Protein AF-A0A6J1X314-F1 (afdb_monomer_lite)

Foldseek 3Di:
DLADCQVVQQVVCVVVVHDGDDDLVVNRHHDPVPVQDPDQDPVDPSNCVSQLVVCVVVVPQKGWGAGRHRPDIDIDGDDD

Sequence (80 aa):
MHGVGYEFVVKAFETVNLKAPISVVQQQNPNPDFPTVKFPNPEELECLELSQRLAEERRAKLVLVNDPDADRLAVAEYDV

Secondary structure (DSSP, 8-state):
---S-HHHHHHHHHHTTPPPP---GGGTS--TT-TT-SS--TTSGGGGHHHHHHHHHHT-SEEEEE-TTSS-EEEEE---

Radius of gyration: 12.09 Å; chai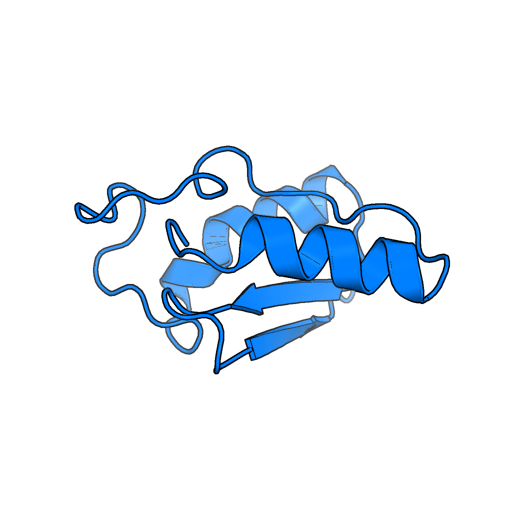ns: 1; bounding box: 32×20×34 Å

Structure (mmCIF, N/CA/C/O backbone):
data_AF-A0A6J1X314-F1
#
_entry.id   AF-A0A6J1X314-F1
#
loop_
_atom_site.group_PDB
_atom_site.id
_atom_site.type_symbol
_atom_site.label_atom_id
_atom_site.label_alt_id
_atom_site.label_comp_id
_atom_site.label_asym_id
_atom_site.label_entity_id
_atom_site.label_seq_id
_atom_site.pdbx_PDB_ins_code
_atom_site.Cartn_x
_atom_site.Cartn_y
_atom_site.Cartn_z
_atom_site.occupancy
_atom_site.B_iso_or_equiv
_atom_site.auth_seq_id
_atom_site.auth_comp_id
_atom_site.auth_asym_id
_atom_site.auth_atom_id
_atom_site.pdbx_PDB_model_num
ATOM 1 N N . MET A 1 1 ? 3.216 0.855 -4.124 1.00 93.81 1 MET A N 1
ATOM 2 C CA . MET A 1 1 ? 4.463 0.318 -4.710 1.00 93.81 1 MET A CA 1
ATOM 3 C C . MET A 1 1 ? 4.593 0.643 -6.206 1.00 93.81 1 MET A C 1
ATOM 5 O O . MET A 1 1 ? 4.975 -0.213 -6.987 1.00 93.81 1 MET A O 1
ATOM 9 N N . HIS A 1 2 ? 4.279 1.876 -6.631 1.00 97.69 2 HIS A N 1
ATOM 10 C CA . HIS A 1 2 ? 4.326 2.296 -8.047 1.00 97.69 2 HIS A CA 1
ATOM 11 C C . HIS A 1 2 ? 3.432 1.500 -9.014 1.00 97.69 2 HIS A C 1
ATOM 13 O O . HIS A 1 2 ? 3.655 1.505 -10.223 1.00 97.69 2 HIS A O 1
ATOM 19 N N . GLY A 1 3 ? 2.419 0.826 -8.470 1.00 97.00 3 GLY A N 1
ATOM 20 C CA . GLY A 1 3 ? 1.410 0.098 -9.223 1.00 97.00 3 GLY A CA 1
ATOM 21 C C . GLY A 1 3 ? 0.261 0.975 -9.701 1.00 97.00 3 GLY A C 1
ATOM 22 O O . GLY A 1 3 ? 0.230 2.183 -9.469 1.00 97.00 3 GLY A O 1
ATOM 23 N N . VAL A 1 4 ? -0.727 0.333 -10.314 1.00 97.75 4 VAL A N 1
ATOM 24 C CA . VAL A 1 4 ? -1.921 0.978 -10.879 1.00 97.75 4 VAL A CA 1
ATOM 25 C C . VAL A 1 4 ? -3.122 0.997 -9.924 1.00 97.75 4 VAL A C 1
ATOM 27 O O . VAL A 1 4 ? -4.141 1.608 -10.229 1.00 97.75 4 VAL A O 1
ATOM 30 N N . GLY A 1 5 ? -3.011 0.367 -8.750 1.00 97.19 5 GLY A N 1
ATOM 31 C CA . GLY A 1 5 ? -4.140 0.155 -7.836 1.00 97.19 5 GLY A CA 1
ATOM 32 C C . GLY A 1 5 ? -4.661 1.388 -7.088 1.00 97.19 5 GLY A C 1
ATOM 33 O O . GLY A 1 5 ? -5.809 1.378 -6.650 1.00 97.19 5 GLY A O 1
ATOM 34 N N . TYR A 1 6 ? -3.864 2.452 -6.923 1.00 97.50 6 TYR A N 1
ATOM 35 C CA . TYR A 1 6 ? -4.189 3.539 -5.983 1.00 97.50 6 TYR A CA 1
ATOM 36 C C . TYR A 1 6 ? -5.554 4.198 -6.239 1.00 97.50 6 TYR A C 1
ATOM 38 O O . TYR A 1 6 ? -6.352 4.334 -5.312 1.00 97.50 6 TYR A O 1
ATOM 46 N N . GLU A 1 7 ? -5.849 4.564 -7.490 1.00 97.25 7 GLU A N 1
ATOM 47 C CA . GLU A 1 7 ? -7.122 5.203 -7.848 1.00 97.25 7 GLU A CA 1
ATOM 48 C C . GLU A 1 7 ? -8.323 4.305 -7.508 1.00 97.25 7 GLU A C 1
ATOM 50 O O . GLU A 1 7 ? -9.345 4.776 -7.006 1.00 97.25 7 GLU A O 1
ATOM 55 N N . PHE A 1 8 ? -8.189 2.996 -7.732 1.00 97.12 8 PHE A N 1
ATOM 56 C CA . PHE A 1 8 ? -9.239 2.020 -7.455 1.00 97.12 8 PHE A CA 1
ATOM 57 C C . PHE A 1 8 ? -9.429 1.789 -5.955 1.00 97.12 8 PHE A C 1
ATOM 59 O O . PHE A 1 8 ? -10.566 1.692 -5.502 1.00 97.12 8 PHE A O 1
ATOM 66 N N . VAL A 1 9 ? -8.346 1.770 -5.172 1.00 97.00 9 VAL A N 1
ATOM 67 C CA . VAL A 1 9 ? -8.420 1.664 -3.706 1.00 97.00 9 VAL A CA 1
ATOM 68 C C . VAL A 1 9 ? -9.132 2.879 -3.107 1.00 97.00 9 VAL A C 1
ATOM 70 O O . VAL A 1 9 ? -10.011 2.709 -2.263 1.00 97.00 9 VAL A O 1
ATOM 73 N N . VAL A 1 10 ? -8.821 4.097 -3.566 1.00 97.62 10 VAL A N 1
ATOM 74 C CA . VAL A 1 10 ? -9.521 5.314 -3.114 1.00 97.62 10 VAL A CA 1
ATOM 75 C C . VAL A 1 10 ? -11.018 5.222 -3.423 1.00 97.62 10 VAL A C 1
ATOM 77 O O . VAL A 1 10 ? -11.835 5.372 -2.515 1.00 97.62 10 VAL A O 1
ATOM 80 N N . LYS A 1 11 ? -11.383 4.866 -4.663 1.00 98.19 11 LYS A N 1
ATOM 81 C CA . LYS A 1 11 ? -12.785 4.664 -5.069 1.00 98.19 11 LYS A CA 1
ATOM 82 C C . LYS A 1 11 ? -13.489 3.581 -4.251 1.00 98.19 11 LYS A C 1
ATOM 84 O O . LYS A 1 11 ? -14.663 3.735 -3.914 1.00 98.19 11 LYS A O 1
ATOM 89 N N . ALA A 1 12 ? -12.801 2.488 -3.920 1.00 97.19 12 ALA A N 1
ATOM 90 C CA . ALA A 1 12 ? -13.359 1.417 -3.102 1.00 97.19 12 ALA A CA 1
ATOM 91 C C . ALA A 1 12 ? -13.707 1.921 -1.694 1.00 97.19 12 ALA A C 1
ATOM 93 O O . ALA A 1 12 ? -14.819 1.683 -1.228 1.00 97.19 12 ALA A O 1
ATOM 94 N N . PHE A 1 13 ? -12.807 2.677 -1.054 1.00 97.69 13 PHE A N 1
ATOM 95 C CA . PHE A 1 13 ? -13.052 3.291 0.256 1.00 97.69 13 PHE A CA 1
ATOM 96 C C . PHE A 1 13 ? -14.221 4.282 0.211 1.00 97.69 13 PHE A C 1
ATOM 98 O O . PHE A 1 13 ? -15.099 4.230 1.072 1.00 97.69 13 PHE A O 1
ATOM 105 N N . GLU A 1 14 ? -14.276 5.133 -0.815 1.00 98.31 14 GLU A N 1
ATOM 106 C CA . GLU A 1 14 ? -15.384 6.072 -1.024 1.00 98.31 14 GLU A CA 1
ATOM 107 C C . GLU A 1 14 ? -16.727 5.347 -1.197 1.00 98.31 14 GLU A C 1
ATOM 109 O O . GLU A 1 14 ? -17.722 5.728 -0.581 1.00 98.31 14 GLU A O 1
ATOM 114 N N . THR A 1 15 ? -16.750 4.257 -1.972 1.00 98.56 15 THR A N 1
ATOM 115 C CA . THR A 1 15 ? -17.962 3.467 -2.257 1.00 98.56 15 THR A CA 1
ATOM 116 C C . THR A 1 15 ? -18.593 2.887 -0.990 1.00 98.56 15 THR A C 1
ATOM 118 O O . THR A 1 15 ? -19.815 2.772 -0.905 1.00 98.56 15 THR A O 1
ATOM 121 N N . VAL A 1 16 ? -17.779 2.548 0.015 1.00 98.00 16 VAL A N 1
ATOM 122 C CA . VAL A 1 16 ? -18.249 2.033 1.313 1.00 98.00 16 VAL A CA 1
ATOM 123 C C . VAL A 1 16 ? -18.280 3.098 2.419 1.00 98.00 16 VAL A C 1
ATOM 125 O O . VAL A 1 16 ? -18.421 2.760 3.593 1.00 98.00 16 VAL A O 1
ATOM 128 N N . ASN A 1 17 ? -18.175 4.384 2.062 1.00 97.88 17 ASN A N 1
ATOM 129 C CA . ASN A 1 17 ? -18.193 5.524 2.986 1.00 97.88 17 ASN A CA 1
ATOM 130 C C . ASN A 1 17 ? -17.113 5.450 4.090 1.00 97.88 17 ASN A C 1
ATOM 132 O O . ASN A 1 17 ? -17.330 5.861 5.235 1.00 97.88 17 ASN A O 1
ATOM 136 N N . LEU A 1 18 ? -15.938 4.912 3.751 1.00 97.00 18 LEU A N 1
ATOM 137 C CA . LEU A 1 18 ? -14.744 4.962 4.592 1.00 97.00 18 LEU A CA 1
ATOM 138 C C . LEU A 1 18 ? -13.951 6.245 4.315 1.00 97.00 18 LEU A C 1
ATOM 140 O O . LEU A 1 18 ? -13.980 6.805 3.221 1.00 97.00 18 LEU A O 1
ATOM 144 N N . LYS A 1 19 ? -13.201 6.712 5.321 1.00 95.94 19 LYS A N 1
ATOM 145 C CA . LYS A 1 19 ? -12.266 7.834 5.146 1.00 95.94 19 LYS A CA 1
ATOM 146 C C . LYS A 1 19 ? -11.192 7.456 4.133 1.00 95.94 19 LYS A C 1
ATOM 148 O O . LYS A 1 19 ? -10.689 6.341 4.201 1.00 95.94 19 LYS A O 1
ATOM 153 N N . ALA A 1 20 ? -10.792 8.397 3.279 1.00 96.00 20 ALA A N 1
ATOM 154 C CA . ALA A 1 20 ? -9.716 8.175 2.318 1.00 96.00 20 ALA A CA 1
ATOM 155 C C . ALA A 1 20 ? -8.458 7.587 2.996 1.00 96.00 20 ALA A C 1
ATOM 157 O O . ALA A 1 20 ? -8.096 8.028 4.097 1.00 96.00 20 ALA A O 1
ATOM 158 N N . PRO A 1 21 ? -7.794 6.600 2.366 1.00 96.50 21 PRO A N 1
ATOM 159 C CA . PRO A 1 21 ? -6.593 5.995 2.921 1.00 96.50 21 PRO A CA 1
ATOM 160 C C . PRO A 1 21 ? -5.452 7.014 2.977 1.00 96.50 21 PRO A C 1
ATOM 162 O O . PRO A 1 21 ? -5.327 7.892 2.122 1.00 96.50 21 PRO A O 1
ATOM 165 N N . ILE A 1 22 ? -4.581 6.869 3.973 1.00 97.06 22 ILE A N 1
ATOM 166 C CA . ILE A 1 22 ? -3.346 7.648 4.053 1.00 97.06 22 ILE A CA 1
ATOM 167 C C . ILE A 1 22 ? -2.328 6.988 3.120 1.00 97.06 22 ILE A C 1
ATOM 169 O O . ILE A 1 22 ? -1.925 5.850 3.352 1.00 97.06 22 ILE A O 1
ATOM 173 N N . SER A 1 23 ? -1.932 7.677 2.052 1.00 97.12 23 SER A N 1
ATOM 174 C CA . SER A 1 23 ? -1.039 7.117 1.039 1.00 97.12 23 SER A CA 1
ATOM 175 C C . SER A 1 23 ? 0.436 7.381 1.334 1.00 97.12 23 SER A C 1
ATOM 177 O O . SER A 1 23 ? 0.836 8.466 1.762 1.00 97.12 23 SER A O 1
ATOM 179 N N . VAL A 1 24 ? 1.275 6.396 1.011 1.00 97.50 24 VAL A N 1
ATOM 180 C CA . VAL A 1 24 ? 2.720 6.594 0.851 1.00 97.50 24 VAL A CA 1
ATOM 181 C C . VAL A 1 24 ? 2.944 7.354 -0.457 1.00 97.50 24 VAL A C 1
ATOM 183 O O . VAL A 1 24 ? 3.031 6.753 -1.530 1.00 97.50 24 VAL A O 1
ATOM 186 N N . VAL A 1 25 ? 3.013 8.686 -0.378 1.00 97.69 25 VAL A N 1
ATOM 187 C CA . VAL A 1 25 ? 3.075 9.583 -1.549 1.00 97.69 25 VAL A CA 1
ATOM 188 C C . VAL A 1 25 ? 4.221 9.217 -2.499 1.00 97.69 25 VAL A C 1
ATOM 190 O O . VAL A 1 25 ? 4.030 9.243 -3.713 1.00 97.69 25 VAL A O 1
ATOM 193 N N . GLN A 1 26 ? 5.382 8.790 -1.978 1.00 97.56 26 GLN A N 1
ATOM 194 C CA . GLN A 1 26 ? 6.521 8.381 -2.815 1.00 97.56 26 GLN A CA 1
ATOM 195 C C . GLN A 1 26 ? 6.212 7.203 -3.750 1.00 97.56 26 GLN A C 1
ATOM 197 O O . GLN A 1 26 ? 6.856 7.073 -4.784 1.00 97.56 26 GLN A O 1
ATOM 202 N N . GLN A 1 27 ? 5.246 6.349 -3.403 1.00 97.38 27 GLN A N 1
ATOM 203 C CA . GLN A 1 27 ? 4.906 5.129 -4.140 1.00 97.38 27 GLN A CA 1
ATOM 204 C C . GLN A 1 27 ? 3.500 5.147 -4.751 1.00 97.38 27 GLN A C 1
ATOM 206 O O . GLN A 1 27 ? 3.046 4.110 -5.246 1.00 97.38 27 GLN A O 1
ATOM 211 N N . GLN A 1 28 ? 2.802 6.281 -4.662 1.00 97.25 28 GLN A N 1
ATOM 212 C CA . GLN A 1 28 ? 1.389 6.404 -5.014 1.00 97.25 28 GLN A CA 1
ATOM 213 C C . GLN A 1 28 ? 1.144 6.320 -6.524 1.00 97.25 28 GLN A C 1
ATOM 215 O O . GLN A 1 28 ? 0.199 5.667 -6.956 1.00 97.25 28 GLN A O 1
ATOM 220 N N . ASN A 1 29 ? 1.981 6.996 -7.314 1.00 97.56 29 ASN A N 1
ATOM 221 C CA . ASN A 1 29 ? 1.804 7.085 -8.760 1.00 97.56 29 ASN A CA 1
ATOM 222 C C . ASN A 1 29 ? 2.495 5.914 -9.476 1.00 97.56 29 ASN A C 1
ATOM 224 O O . ASN A 1 29 ? 3.596 5.529 -9.055 1.00 97.56 29 ASN A O 1
ATOM 228 N N . PRO A 1 30 ? 1.905 5.399 -10.574 1.00 97.94 30 PRO A N 1
ATOM 229 C CA . PRO A 1 30 ? 2.528 4.372 -11.394 1.00 97.94 30 PRO A CA 1
ATOM 230 C C . PRO A 1 30 ? 3.924 4.782 -11.867 1.00 97.94 30 PRO A C 1
ATOM 232 O O . PRO A 1 30 ? 4.118 5.898 -12.352 1.00 97.94 30 PRO A O 1
ATOM 235 N N . ASN A 1 31 ? 4.894 3.880 -11.734 1.00 97.94 31 ASN A N 1
ATOM 236 C CA . ASN A 1 31 ? 6.242 4.062 -12.266 1.00 97.94 31 ASN A CA 1
ATOM 237 C C . ASN A 1 31 ? 6.874 2.687 -12.566 1.00 97.94 31 ASN A C 1
ATOM 239 O O . ASN A 1 31 ? 7.150 1.948 -11.618 1.00 97.94 31 ASN A O 1
ATOM 243 N N . PRO A 1 32 ? 7.130 2.348 -13.846 1.00 96.25 32 PRO A N 1
ATOM 244 C CA . PRO A 1 32 ? 7.645 1.034 -14.233 1.00 96.25 32 PRO A CA 1
ATOM 245 C C . PRO A 1 32 ? 9.092 0.774 -13.787 1.00 96.25 32 PRO A C 1
ATOM 247 O O . PRO A 1 32 ? 9.521 -0.375 -13.805 1.00 96.25 32 PRO A O 1
ATOM 250 N N . ASP A 1 33 ? 9.832 1.804 -13.365 1.00 97.31 33 ASP A N 1
ATOM 251 C CA . ASP A 1 33 ? 11.205 1.661 -12.866 1.00 97.31 33 ASP A CA 1
ATOM 252 C C . ASP A 1 33 ? 11.262 1.266 -11.378 1.00 97.31 33 ASP A C 1
ATOM 254 O O . ASP A 1 33 ? 12.342 1.005 -10.854 1.00 97.31 33 ASP A O 1
ATOM 258 N N . PHE A 1 34 ? 10.117 1.261 -10.678 1.00 96.31 34 PHE A N 1
ATOM 259 C CA . PHE A 1 34 ? 9.989 0.922 -9.253 1.00 96.31 34 PHE A CA 1
ATOM 260 C C . PHE A 1 34 ? 11.084 1.533 -8.348 1.00 96.31 34 PHE A C 1
ATOM 262 O O . PHE A 1 34 ? 11.690 0.828 -7.546 1.00 96.31 34 PHE A O 1
ATOM 269 N N . PRO A 1 35 ? 11.336 2.856 -8.393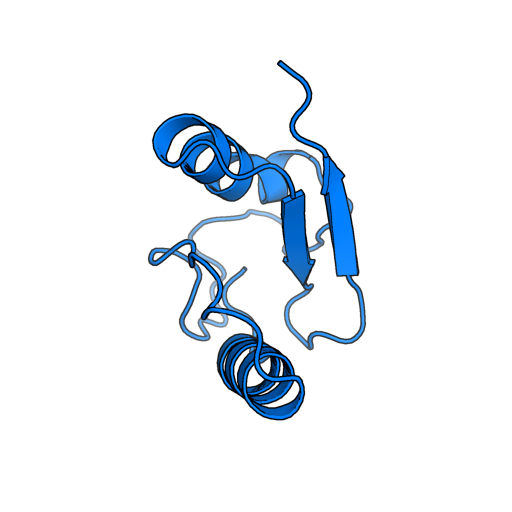 1.00 96.94 35 PRO A N 1
ATOM 270 C CA . PRO A 1 35 ? 12.562 3.466 -7.856 1.00 96.94 35 PRO A CA 1
ATOM 271 C C . PRO A 1 35 ? 12.754 3.352 -6.334 1.00 96.94 35 PRO A C 1
ATOM 273 O O . PRO A 1 35 ? 13.808 3.717 -5.817 1.00 96.94 35 PRO A O 1
ATOM 276 N N . THR A 1 36 ? 11.738 2.901 -5.600 1.00 95.94 36 THR A N 1
ATOM 277 C CA . THR A 1 36 ? 11.772 2.779 -4.137 1.00 95.94 36 THR A CA 1
ATOM 278 C C . THR A 1 36 ? 11.916 1.343 -3.637 1.00 95.94 36 THR A C 1
ATOM 280 O O . THR A 1 36 ? 12.086 1.157 -2.436 1.00 95.94 36 THR A O 1
ATOM 283 N N . VAL A 1 37 ? 11.846 0.334 -4.511 1.00 93.31 37 VAL A N 1
ATOM 284 C CA . VAL A 1 37 ? 11.919 -1.088 -4.136 1.00 93.31 37 VAL A CA 1
ATOM 285 C C . VAL A 1 37 ? 12.739 -1.866 -5.158 1.00 93.31 37 VAL A C 1
ATOM 287 O O . VAL A 1 37 ? 12.729 -1.557 -6.342 1.00 93.31 37 VAL A O 1
ATOM 290 N N . LYS A 1 38 ? 13.459 -2.902 -4.719 1.00 91.62 38 LYS A N 1
ATOM 291 C CA . LYS A 1 38 ? 14.237 -3.749 -5.642 1.00 91.62 38 LYS A CA 1
ATOM 292 C C . LYS A 1 38 ? 13.369 -4.756 -6.386 1.00 91.62 38 LYS A C 1
ATOM 294 O O . LYS A 1 38 ? 13.605 -5.020 -7.560 1.00 91.62 38 LYS A O 1
ATOM 299 N N . PHE A 1 39 ? 12.400 -5.334 -5.684 1.00 93.06 39 PHE A N 1
ATOM 300 C CA . PHE A 1 39 ? 11.491 -6.332 -6.219 1.00 93.06 39 PHE A CA 1
ATOM 301 C C . PHE A 1 39 ? 10.077 -5.991 -5.749 1.00 93.06 39 PHE A C 1
ATOM 303 O O . PHE A 1 39 ? 9.823 -6.046 -4.546 1.00 93.06 39 PHE A O 1
ATOM 310 N N . PRO A 1 40 ? 9.176 -5.565 -6.649 1.00 93.31 40 PRO A N 1
ATOM 311 C CA . PRO A 1 40 ? 7.898 -5.014 -6.246 1.00 93.31 40 PRO A CA 1
ATOM 312 C C . PRO A 1 40 ? 6.878 -6.122 -5.919 1.00 93.31 40 PRO A C 1
ATOM 314 O O . PRO A 1 40 ? 5.958 -6.384 -6.691 1.00 93.31 40 PRO A O 1
ATOM 317 N N . ASN A 1 41 ? 7.046 -6.772 -4.765 1.00 93.56 41 ASN A N 1
ATOM 318 C CA . ASN A 1 41 ? 6.148 -7.803 -4.245 1.00 93.56 41 ASN A CA 1
ATOM 319 C C . ASN A 1 41 ? 5.827 -7.519 -2.761 1.00 93.56 41 ASN A C 1
ATOM 321 O O . ASN A 1 41 ? 6.754 -7.412 -1.958 1.00 93.56 41 ASN A O 1
ATOM 325 N N . PRO A 1 42 ? 4.549 -7.384 -2.360 1.00 93.12 42 PRO A N 1
ATOM 326 C CA . PRO A 1 42 ? 4.161 -7.013 -0.994 1.00 93.12 42 PRO A CA 1
ATOM 327 C C . PRO A 1 42 ? 4.474 -8.076 0.074 1.00 93.12 42 PRO A C 1
ATOM 329 O O . PRO A 1 42 ? 4.372 -7.780 1.260 1.00 93.12 42 PRO A O 1
ATOM 332 N N . GLU A 1 43 ? 4.861 -9.288 -0.326 1.00 91.44 43 GLU A N 1
ATOM 333 C CA . GLU A 1 43 ? 5.367 -10.341 0.569 1.00 91.44 43 GLU A CA 1
ATOM 334 C C . GLU A 1 43 ? 6.817 -10.084 1.024 1.00 91.44 43 GLU A C 1
ATOM 336 O O . GLU A 1 43 ? 7.251 -10.635 2.035 1.00 91.44 43 GLU A O 1
ATOM 341 N N . GLU A 1 44 ? 7.560 -9.228 0.311 1.00 93.69 44 GLU A N 1
ATOM 342 C CA . GLU A 1 44 ? 8.926 -8.849 0.676 1.00 93.69 44 GLU A CA 1
ATOM 343 C C . GLU A 1 44 ? 8.908 -7.788 1.778 1.00 93.69 44 GLU A C 1
ATOM 345 O O . GLU A 1 44 ? 8.330 -6.708 1.621 1.00 93.69 44 GLU A O 1
ATOM 350 N N . LEU A 1 45 ? 9.599 -8.053 2.888 1.00 89.88 45 LEU A N 1
ATOM 351 C CA . LEU A 1 45 ? 9.606 -7.153 4.046 1.00 89.88 45 LEU A CA 1
ATOM 352 C C . LEU A 1 45 ? 10.136 -5.753 3.706 1.00 89.88 45 LEU A C 1
ATOM 354 O O . LEU A 1 45 ? 9.621 -4.764 4.229 1.00 89.88 45 LEU A O 1
ATOM 358 N N . GLU A 1 46 ? 11.114 -5.643 2.801 1.00 90.19 46 GLU A N 1
ATOM 359 C CA . GLU A 1 46 ? 11.663 -4.344 2.389 1.00 90.19 46 GLU A CA 1
ATOM 360 C C . GLU A 1 46 ? 10.614 -3.447 1.717 1.00 90.19 46 GLU A C 1
ATOM 362 O O . GLU A 1 46 ? 10.677 -2.222 1.821 1.00 90.19 46 GLU A O 1
ATOM 367 N N . CYS A 1 47 ? 9.608 -4.035 1.067 1.00 92.62 47 CYS A N 1
ATOM 368 C CA . CYS A 1 47 ? 8.530 -3.279 0.439 1.00 92.62 47 CYS A CA 1
ATOM 369 C C . CYS A 1 47 ? 7.596 -2.601 1.451 1.00 92.62 47 CYS A C 1
ATOM 371 O O . CYS A 1 47 ? 6.867 -1.673 1.089 1.00 92.62 47 CYS A O 1
ATOM 373 N N . LEU A 1 48 ? 7.605 -3.049 2.709 1.00 92.12 48 LEU A N 1
ATOM 374 C CA . LEU A 1 48 ? 6.720 -2.551 3.758 1.00 92.12 48 LEU A CA 1
ATOM 375 C C . LEU A 1 48 ? 7.311 -1.355 4.520 1.00 92.12 48 LEU A C 1
ATOM 377 O O . LEU A 1 48 ? 6.563 -0.654 5.197 1.00 92.12 48 LEU A O 1
ATOM 381 N N . GLU A 1 49 ? 8.613 -1.077 4.394 1.00 94.12 49 GLU A N 1
ATO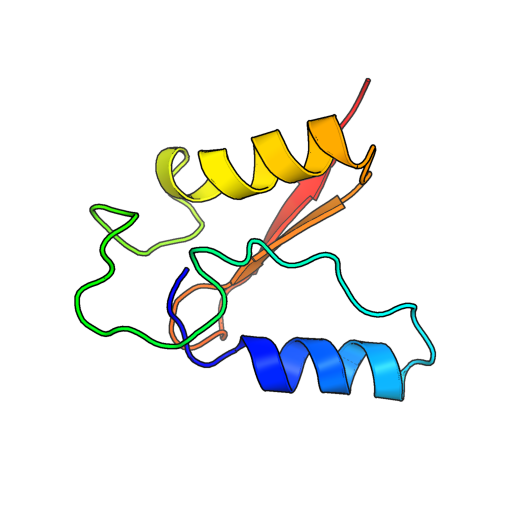M 382 C CA . GLU A 1 49 ? 9.348 -0.099 5.215 1.00 94.12 49 GLU A CA 1
ATOM 383 C C . GLU A 1 49 ? 8.733 1.314 5.179 1.00 94.12 49 GLU A C 1
ATOM 385 O O . GLU A 1 49 ? 8.519 1.937 6.221 1.00 94.12 49 GLU A O 1
ATOM 390 N N . LEU A 1 50 ? 8.404 1.828 3.988 1.00 96.19 50 LEU A N 1
ATOM 391 C CA . LEU A 1 50 ? 7.792 3.157 3.850 1.00 96.19 50 LEU A CA 1
ATOM 392 C C . LEU A 1 50 ? 6.376 3.207 4.439 1.00 96.19 50 LEU A C 1
ATOM 394 O O . LEU A 1 50 ? 6.001 4.203 5.057 1.00 96.19 50 LEU A O 1
ATOM 398 N N . SER A 1 51 ? 5.604 2.135 4.265 1.00 95.38 51 SER A N 1
ATOM 399 C CA . SER A 1 51 ? 4.245 2.030 4.799 1.00 95.38 51 SER A CA 1
ATOM 400 C C . SER A 1 51 ? 4.246 1.912 6.322 1.00 95.38 51 SER A C 1
ATOM 402 O O . SER A 1 51 ? 3.427 2.553 6.976 1.00 95.38 51 SER A O 1
ATOM 404 N N . GLN A 1 52 ? 5.192 1.155 6.887 1.00 94.12 52 GLN A N 1
ATOM 405 C CA . GLN A 1 52 ? 5.399 1.041 8.331 1.00 94.12 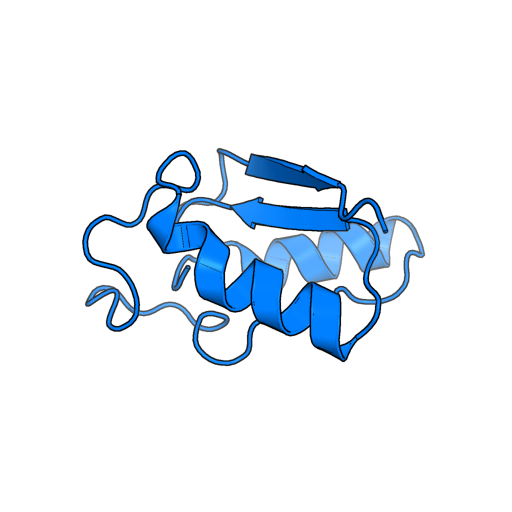52 GLN A CA 1
ATOM 406 C C . GLN A 1 52 ? 5.743 2.403 8.934 1.00 94.12 52 GLN A C 1
ATOM 408 O O . GLN A 1 52 ? 5.014 2.881 9.796 1.00 94.12 52 GLN A O 1
ATOM 413 N N . ARG A 1 53 ? 6.764 3.096 8.411 1.00 95.31 53 ARG A N 1
ATOM 414 C CA . ARG A 1 53 ? 7.146 4.441 8.887 1.00 95.31 53 ARG A CA 1
ATOM 415 C C . ARG A 1 53 ? 5.984 5.432 8.856 1.00 95.31 53 ARG A C 1
ATOM 417 O O . ARG A 1 53 ? 5.797 6.205 9.793 1.00 95.31 53 ARG A O 1
ATOM 424 N N . LEU A 1 54 ? 5.189 5.414 7.785 1.00 96.06 54 LEU A N 1
ATOM 425 C CA . LEU A 1 54 ? 4.025 6.290 7.677 1.00 96.06 54 LEU A CA 1
ATOM 426 C C . LEU A 1 54 ? 2.940 5.927 8.698 1.00 96.06 54 LEU A C 1
ATOM 428 O O . LEU A 1 54 ? 2.304 6.822 9.258 1.00 96.06 54 LEU A O 1
ATOM 432 N N . ALA A 1 55 ? 2.728 4.634 8.953 1.00 95.38 55 ALA A N 1
ATOM 433 C CA . ALA A 1 55 ? 1.795 4.176 9.972 1.00 95.38 55 ALA A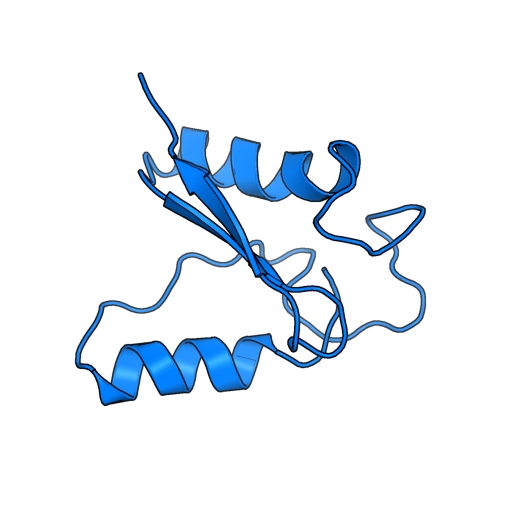 CA 1
ATOM 434 C C . ALA A 1 55 ? 2.221 4.624 11.375 1.00 95.38 55 ALA A C 1
ATOM 436 O O . ALA A 1 55 ? 1.371 5.111 12.118 1.00 95.38 55 ALA A O 1
ATOM 437 N N . GLU A 1 56 ? 3.517 4.572 11.697 1.00 94.81 56 GLU A N 1
ATOM 438 C CA . GLU A 1 56 ? 4.077 5.096 12.951 1.00 94.81 56 GLU A CA 1
ATOM 439 C C . GLU A 1 56 ? 3.829 6.607 13.091 1.00 94.81 56 GLU A C 1
ATOM 441 O O . GLU A 1 56 ? 3.263 7.067 14.086 1.00 94.81 56 GLU A O 1
ATOM 446 N N . GLU A 1 57 ? 4.178 7.389 12.061 1.00 95.75 57 GLU A N 1
ATOM 447 C CA . GLU A 1 57 ? 4.020 8.851 12.046 1.00 95.75 57 GLU A CA 1
ATOM 448 C C . GLU A 1 57 ? 2.551 9.275 12.203 1.00 95.75 57 GLU A C 1
ATOM 450 O O . GLU A 1 57 ? 2.228 10.256 12.879 1.00 95.75 57 GLU A O 1
ATOM 455 N N . ARG A 1 58 ? 1.641 8.542 11.557 1.00 95.38 58 ARG A N 1
ATOM 456 C CA . ARG A 1 58 ? 0.210 8.869 11.501 1.00 95.38 58 ARG A CA 1
ATOM 457 C C . ARG A 1 58 ? -0.631 8.119 12.523 1.00 95.38 58 ARG A C 1
ATOM 459 O O . ARG A 1 58 ? -1.833 8.372 12.597 1.00 95.38 58 ARG A O 1
ATOM 466 N N . ARG A 1 59 ? -0.019 7.231 13.313 1.00 93.50 59 ARG A N 1
ATOM 467 C CA . ARG A 1 59 ? -0.699 6.303 14.230 1.00 93.50 59 ARG A CA 1
ATOM 468 C C . ARG A 1 59 ? -1.813 5.518 13.525 1.00 93.50 59 ARG A C 1
ATOM 470 O O . ARG A 1 59 ? -2.926 5.394 14.042 1.00 93.50 59 ARG A O 1
ATOM 477 N N . ALA A 1 60 ? -1.533 5.041 12.313 1.00 94.50 60 ALA A N 1
ATOM 478 C CA . ALA A 1 60 ? -2.452 4.193 11.563 1.00 94.50 60 ALA A CA 1
ATOM 479 C C . ALA A 1 60 ? -2.377 2.755 12.096 1.00 94.50 60 ALA A C 1
ATOM 481 O O . ALA A 1 60 ? -1.291 2.217 12.261 1.00 94.50 60 ALA A O 1
ATOM 482 N N . LYS A 1 61 ? -3.532 2.132 12.353 1.00 94.50 61 LYS A N 1
ATOM 483 C CA . LYS A 1 61 ? -3.606 0.770 12.918 1.00 94.50 61 LYS A CA 1
ATOM 484 C C . LYS A 1 61 ? -3.410 -0.340 11.894 1.00 94.50 61 LYS A C 1
ATOM 486 O O . LYS A 1 61 ? -3.021 -1.439 12.253 1.00 94.50 61 LYS A O 1
ATOM 491 N N . LEU A 1 62 ? -3.748 -0.068 10.637 1.00 95.00 62 LEU A N 1
ATOM 492 C CA . LEU A 1 62 ? -3.676 -1.038 9.555 1.00 95.00 62 LEU A CA 1
ATOM 493 C C . LEU A 1 62 ? -2.835 -0.468 8.424 1.00 95.00 62 LEU A C 1
ATOM 495 O O . LEU A 1 62 ? -3.009 0.687 8.028 1.00 95.00 62 LEU A O 1
ATOM 499 N N . VAL A 1 63 ? -1.966 -1.316 7.892 1.00 95.44 63 VAL A N 1
ATOM 500 C CA . VAL A 1 63 ? -1.177 -1.075 6.691 1.00 95.44 63 VAL A CA 1
ATOM 501 C C . VAL A 1 63 ? -1.684 -2.004 5.598 1.00 95.44 63 VAL A C 1
ATOM 503 O O . VAL A 1 63 ? -1.783 -3.212 5.802 1.00 95.44 63 VAL A O 1
ATOM 506 N N . LEU A 1 64 ? -1.999 -1.425 4.441 1.00 95.81 64 LEU A N 1
ATOM 507 C CA . LEU A 1 64 ? -2.438 -2.132 3.242 1.00 95.81 64 LEU A CA 1
ATOM 508 C C . LEU A 1 64 ? -1.396 -1.913 2.147 1.00 95.81 64 LEU A C 1
ATOM 510 O O . LEU A 1 64 ? -1.082 -0.765 1.825 1.00 95.81 64 LEU A O 1
ATOM 514 N N . VAL A 1 65 ? -0.865 -2.992 1.574 1.00 96.19 65 VAL A N 1
ATOM 515 C CA . VAL A 1 65 ? 0.117 -2.913 0.485 1.00 96.19 65 VAL A CA 1
ATOM 516 C C . VAL A 1 65 ? -0.297 -3.841 -0.644 1.00 96.19 65 VAL A C 1
ATOM 518 O O . VAL A 1 65 ? -0.263 -5.061 -0.503 1.00 96.19 65 VAL A O 1
ATOM 521 N N . ASN A 1 66 ? -0.685 -3.249 -1.770 1.00 96.31 66 ASN A N 1
ATOM 522 C CA . ASN A 1 66 ? -0.923 -3.979 -3.006 1.00 96.31 66 ASN A CA 1
ATOM 523 C C . ASN A 1 66 ? 0.371 -4.190 -3.794 1.00 96.31 66 ASN A C 1
ATOM 525 O O . ASN A 1 66 ? 1.285 -3.355 -3.745 1.00 96.31 66 ASN A O 1
ATOM 529 N N . ASP A 1 67 ? 0.409 -5.276 -4.558 1.00 96.44 67 ASP A N 1
ATOM 530 C CA . ASP A 1 67 ? 1.370 -5.448 -5.639 1.00 96.44 67 ASP A CA 1
ATOM 531 C C . ASP A 1 67 ? 1.035 -4.540 -6.846 1.00 96.44 67 ASP A C 1
ATOM 533 O O . ASP A 1 67 ? 0.032 -3.812 -6.819 1.00 96.44 67 ASP A O 1
ATOM 537 N N . PRO A 1 68 ? 1.907 -4.456 -7.871 1.00 97.06 68 PRO A N 1
ATOM 538 C CA . PRO A 1 68 ? 1.778 -3.443 -8.917 1.00 97.06 68 PRO A CA 1
ATOM 539 C C . PRO A 1 68 ? 0.486 -3.481 -9.745 1.00 97.06 68 PRO A C 1
ATOM 541 O O . PRO A 1 68 ? -0.011 -2.418 -10.121 1.00 97.06 68 PRO A O 1
ATOM 544 N N . ASP A 1 69 ? -0.058 -4.658 -10.029 1.00 96.88 69 ASP A N 1
ATOM 545 C CA . ASP A 1 69 ? -1.332 -4.880 -10.728 1.00 96.88 69 ASP A CA 1
ATOM 546 C C . ASP A 1 69 ? -2.542 -4.980 -9.787 1.00 96.88 69 ASP A C 1
ATOM 548 O O . ASP A 1 69 ? -3.682 -4.944 -10.250 1.00 96.88 69 ASP A O 1
ATOM 552 N N . ALA A 1 70 ? -2.296 -4.939 -8.476 1.00 96.06 70 ALA A N 1
ATOM 553 C CA . ALA A 1 70 ? -3.283 -4.796 -7.413 1.0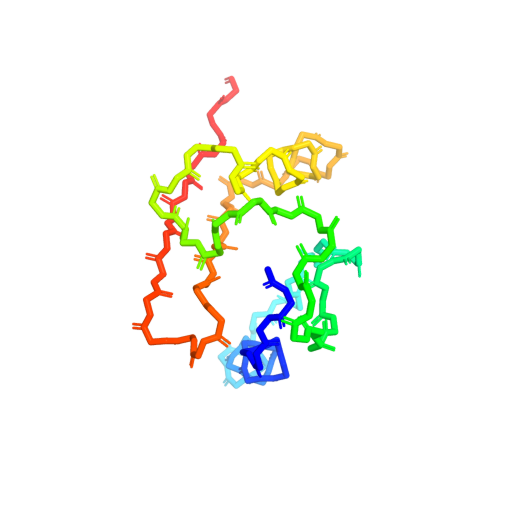0 96.06 70 ALA A CA 1
ATOM 554 C C . ALA A 1 70 ? -4.266 -5.966 -7.263 1.00 96.06 70 ALA A C 1
ATOM 556 O O . ALA A 1 70 ? -5.367 -5.777 -6.734 1.00 96.06 70 ALA A O 1
ATOM 557 N N . ASP A 1 71 ? -3.868 -7.167 -7.676 1.00 95.75 71 ASP A N 1
ATOM 558 C CA . ASP A 1 71 ? -4.628 -8.395 -7.442 1.00 95.75 71 ASP A CA 1
ATOM 559 C C . ASP A 1 71 ? -4.199 -9.124 -6.154 1.00 95.75 71 ASP A C 1
ATOM 561 O O . ASP A 1 71 ? -4.964 -9.933 -5.618 1.00 95.75 71 ASP A O 1
ATOM 565 N N . ARG A 1 72 ? -3.038 -8.766 -5.583 1.00 96.06 72 ARG A N 1
ATOM 566 C CA . ARG A 1 72 ? -2.575 -9.222 -4.268 1.00 96.06 72 ARG A CA 1
ATOM 567 C C . ARG A 1 72 ? -2.552 -8.081 -3.260 1.00 96.06 72 ARG A C 1
ATOM 569 O O . ARG A 1 72 ? -2.353 -6.906 -3.578 1.00 96.06 72 ARG A O 1
ATOM 576 N N . LEU A 1 73 ? -2.767 -8.439 -1.997 1.00 95.44 73 LEU A N 1
ATOM 577 C CA . LEU A 1 73 ? -2.813 -7.506 -0.877 1.00 95.44 73 LEU A CA 1
ATOM 578 C C . LEU A 1 73 ? -2.137 -8.121 0.347 1.00 95.44 73 LEU A C 1
ATOM 580 O O . LEU A 1 73 ? -2.620 -9.114 0.890 1.00 95.44 73 LEU A O 1
ATOM 584 N N . ALA A 1 74 ? -1.068 -7.484 0.819 1.00 95.12 74 ALA A N 1
ATOM 585 C CA . ALA A 1 74 ? -0.562 -7.699 2.167 1.00 95.12 74 ALA A CA 1
ATOM 586 C C . ALA A 1 74 ? -1.267 -6.755 3.146 1.00 95.12 74 ALA A C 1
ATOM 588 O O . ALA A 1 74 ? -1.494 -5.574 2.852 1.00 95.12 74 ALA A O 1
ATOM 589 N N . VAL A 1 75 ? -1.585 -7.284 4.325 1.00 95.12 75 VAL A N 1
ATOM 590 C CA . VAL A 1 75 ? -2.193 -6.542 5.429 1.00 95.12 75 VAL A CA 1
ATOM 591 C C . VAL A 1 75 ? -1.344 -6.750 6.670 1.00 95.12 75 VAL A C 1
ATOM 593 O O . VAL A 1 75 ? -1.028 -7.886 7.017 1.00 95.12 75 VAL A O 1
ATOM 596 N N . ALA A 1 76 ? -0.999 -5.659 7.343 1.00 92.19 76 ALA A N 1
ATOM 597 C CA . ALA A 1 76 ? -0.335 -5.700 8.636 1.00 92.19 76 ALA A CA 1
ATOM 598 C C . ALA A 1 76 ? -1.097 -4.840 9.646 1.00 92.19 76 ALA A C 1
ATOM 600 O O . ALA A 1 76 ? -1.599 -3.764 9.311 1.00 92.19 76 ALA A O 1
ATOM 601 N N . GLU A 1 77 ? -1.170 -5.325 10.881 1.00 92.44 77 GLU A N 1
ATOM 602 C CA . GLU A 1 77 ? -1.612 -4.541 12.028 1.00 92.44 77 GLU A CA 1
ATOM 603 C C . GLU A 1 77 ? -0.394 -3.886 12.678 1.00 92.44 77 GLU A C 1
ATOM 605 O O . GLU A 1 77 ? 0.643 -4.521 12.868 1.00 92.44 77 GLU A O 1
ATOM 610 N N . TYR A 1 78 ? -0.520 -2.601 12.989 1.00 82.62 78 TYR A N 1
ATOM 611 C CA . TYR A 1 78 ? 0.444 -1.889 13.810 1.00 82.62 78 TYR A CA 1
ATOM 612 C C . TYR A 1 78 ? -0.013 -1.986 15.268 1.00 82.62 78 TYR A C 1
ATOM 614 O O . TYR A 1 78 ? -0.932 -1.274 15.683 1.00 82.62 78 TYR A O 1
ATOM 622 N N . ASP A 1 79 ? 0.601 -2.914 16.002 1.00 74.25 79 ASP A N 1
ATOM 623 C CA . ASP A 1 79 ? 0.393 -3.124 17.436 1.00 74.25 79 ASP A CA 1
ATOM 624 C C . ASP A 1 79 ? 1.431 -2.313 18.231 1.00 74.25 79 ASP A C 1
ATOM 626 O O . ASP A 1 79 ? 2.622 -2.339 17.906 1.00 74.25 79 ASP A O 1
ATOM 630 N N . VAL A 1 80 ? 0.963 -1.547 19.221 1.00 59.00 80 VAL A N 1
ATOM 631 C CA . VAL A 1 80 ? 1.745 -0.582 20.027 1.00 59.00 80 VAL A CA 1
ATOM 632 C C . VAL A 1 80 ? 1.900 -1.049 21.459 1.00 59.00 80 VAL A C 1
ATOM 634 O O . VAL A 1 80 ? 0.861 -1.365 22.079 1.00 59.00 80 VAL A O 1
#

pLDDT: mean 94.81, std 5.27, range [59.0, 98.56]